Protein AF-A0A2D6NY60-F1 (afdb_monomer_lite)

Secondary structure (DSSP, 8-state):
-----------HHHHHHHHHHHHHHHHHHHHHHHHHT--HHHHHHHHHHHHHHHH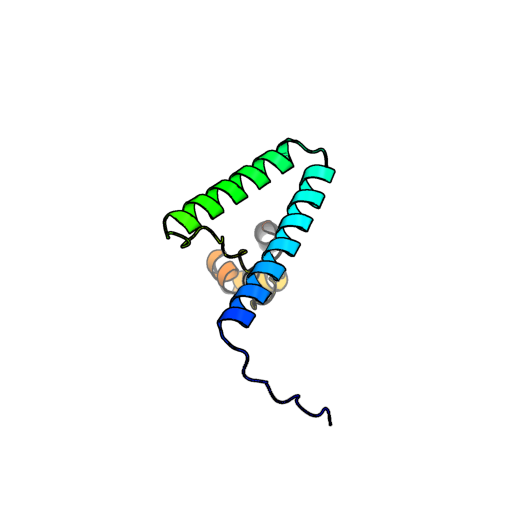HHHTT--TTTS-------S---SPBP-HHHHHHHHHTT--HHHHHHHSB-SSTTHHHHHHHHHHHHHHT-

pLDDT: mean 83.25, std 13.94, range [43.22, 96.19]

Sequence (125 aa):
MAKRKRTEEKPLSEIIEGRRNYYKAQMTKAFEAVYASGDFGHIERFEQVVLRISEGAVSGKLEGLVSQQKRKPKGDRRPRLTAHQYNKSRDEGMSNEEIKAKFRIDPSYQLGGFARQYNRRQAEK

Structure (mmCIF, N/CA/C/O backbone):
data_AF-A0A2D6NY60-F1
#
_entry.id   AF-A0A2D6NY60-F1
#
loop_
_atom_site.group_PDB
_atom_site.id
_atom_site.type_symbol
_atom_site.label_atom_id
_atom_site.label_alt_id
_atom_site.label_comp_id
_atom_site.label_asym_id
_atom_site.label_entity_id
_atom_site.label_seq_id
_atom_site.pdbx_PDB_ins_code
_atom_site.Cartn_x
_atom_site.Cartn_y
_atom_site.Cartn_z
_atom_site.occupancy
_atom_site.B_iso_or_equiv
_atom_site.auth_seq_id
_atom_site.auth_comp_id
_atom_site.auth_asym_id
_atom_site.auth_atom_id
_atom_site.pdbx_PDB_model_num
ATOM 1 N N . MET A 1 1 ? 16.329 -36.617 -7.078 1.00 44.50 1 MET A N 1
ATOM 2 C CA . MET A 1 1 ? 17.227 -35.480 -6.770 1.00 44.50 1 MET A CA 1
ATOM 3 C C . MET A 1 1 ? 17.242 -34.528 -7.960 1.00 44.50 1 MET A C 1
ATOM 5 O O . MET A 1 1 ? 17.677 -34.929 -9.031 1.00 44.50 1 MET A O 1
ATOM 9 N N . ALA A 1 2 ? 16.707 -33.313 -7.820 1.00 46.47 2 ALA A N 1
ATOM 10 C CA . ALA A 1 2 ? 16.707 -32.333 -8.907 1.00 46.47 2 ALA A CA 1
ATOM 11 C C . ALA A 1 2 ? 18.127 -31.775 -9.097 1.00 46.47 2 ALA A C 1
ATOM 13 O O . ALA A 1 2 ? 18.682 -31.167 -8.180 1.00 46.47 2 ALA A O 1
ATOM 14 N N . LYS A 1 3 ? 18.724 -32.013 -10.271 1.00 50.41 3 LYS A N 1
ATOM 15 C CA . LYS A 1 3 ? 20.021 -31.444 -10.660 1.00 50.41 3 LYS A CA 1
ATOM 16 C C . LYS A 1 3 ? 19.900 -29.919 -10.607 1.00 50.41 3 LYS A C 1
ATOM 18 O O . LYS A 1 3 ? 19.157 -29.332 -11.391 1.00 50.41 3 LYS A O 1
ATOM 23 N N . ARG A 1 4 ? 20.595 -29.278 -9.661 1.00 56.50 4 ARG A N 1
ATOM 24 C CA . ARG A 1 4 ? 20.714 -27.816 -9.618 1.00 56.50 4 ARG A CA 1
ATOM 25 C C . ARG A 1 4 ? 21.370 -27.386 -10.930 1.00 56.50 4 ARG A C 1
ATOM 27 O O . ARG A 1 4 ? 22.500 -27.785 -11.204 1.00 56.50 4 ARG A O 1
ATOM 34 N N . LYS A 1 5 ? 20.633 -26.650 -11.767 1.00 59.00 5 LYS A N 1
ATOM 35 C CA . LYS A 1 5 ? 21.177 -26.060 -12.994 1.00 59.00 5 LYS A CA 1
ATOM 36 C C . LYS A 1 5 ? 22.359 -25.174 -12.591 1.00 59.00 5 LYS A C 1
ATOM 38 O O . LYS A 1 5 ? 22.205 -24.339 -11.701 1.00 59.00 5 LYS A O 1
ATOM 43 N N . ARG A 1 6 ? 23.528 -25.401 -13.201 1.00 58.44 6 ARG A N 1
ATOM 44 C CA . ARG A 1 6 ? 24.677 -24.492 -13.098 1.00 58.44 6 ARG A CA 1
ATOM 45 C C . ARG A 1 6 ? 24.186 -23.091 -13.462 1.00 58.44 6 ARG A C 1
ATOM 47 O O . ARG A 1 6 ? 23.547 -22.923 -14.496 1.00 58.44 6 ARG A O 1
ATOM 54 N N . THR A 1 7 ? 24.425 -22.120 -12.592 1.00 63.31 7 THR A N 1
ATOM 55 C CA . THR A 1 7 ? 24.229 -20.707 -12.912 1.00 63.31 7 THR A CA 1
ATOM 56 C C . THR A 1 7 ? 25.268 -20.330 -13.955 1.00 63.31 7 THR A C 1
ATOM 58 O O . THR A 1 7 ? 26.452 -20.263 -13.643 1.00 63.31 7 THR A O 1
ATOM 61 N N . GLU A 1 8 ? 24.831 -20.168 -15.199 1.00 70.44 8 GLU A N 1
ATOM 62 C CA . GLU A 1 8 ? 25.647 -19.573 -16.254 1.00 70.44 8 GLU A CA 1
ATOM 63 C C . GLU A 1 8 ? 25.881 -18.100 -15.906 1.00 70.44 8 GLU A C 1
ATOM 65 O O . GLU A 1 8 ? 24.934 -17.363 -15.610 1.00 70.44 8 GLU A O 1
ATOM 70 N N . GLU A 1 9 ? 27.147 -17.688 -15.885 1.00 74.62 9 GLU A N 1
ATOM 71 C CA . GLU A 1 9 ? 27.528 -16.295 -15.674 1.00 74.62 9 GLU A CA 1
ATOM 72 C C . GLU A 1 9 ? 27.150 -15.495 -16.921 1.00 74.62 9 GLU A C 1
ATOM 74 O O . GLU A 1 9 ? 27.785 -15.594 -17.969 1.00 74.62 9 GLU A O 1
ATOM 79 N N . LYS A 1 10 ? 26.062 -14.732 -16.816 1.00 81.25 10 LYS A N 1
ATOM 80 C CA . LYS A 1 10 ? 25.614 -13.825 -17.872 1.00 81.25 10 LYS A CA 1
ATOM 81 C C . LYS A 1 10 ? 26.301 -12.469 -17.738 1.00 81.25 10 LYS A C 1
ATOM 83 O O . LYS A 1 10 ? 26.487 -12.001 -16.609 1.00 81.25 10 LYS A O 1
ATOM 88 N N . PRO A 1 11 ? 26.613 -11.790 -18.853 1.00 90.19 11 PRO A N 1
ATOM 89 C CA . PRO A 1 11 ? 27.124 -10.432 -18.798 1.00 90.19 11 PRO A CA 1
ATOM 90 C C . PRO A 1 11 ? 26.087 -9.501 -18.155 1.00 90.19 11 PRO A C 1
ATOM 92 O O . PRO A 1 11 ? 24.879 -9.630 -18.371 1.00 90.19 11 PRO A O 1
ATOM 95 N N . LEU A 1 12 ? 26.559 -8.532 -17.367 1.00 84.25 12 LEU A N 1
ATOM 96 C CA . LEU A 1 12 ? 25.697 -7.594 -16.640 1.00 84.25 12 LEU A CA 1
ATOM 97 C C . LEU A 1 12 ? 24.737 -6.836 -17.574 1.00 84.25 12 LEU A C 1
ATOM 99 O O . LEU A 1 12 ? 23.595 -6.582 -17.197 1.00 84.25 12 LEU A O 1
ATOM 103 N N . SER A 1 13 ? 25.174 -6.522 -18.796 1.00 88.50 13 SER A N 1
ATOM 104 C CA . SER A 1 13 ? 24.350 -5.886 -19.830 1.00 88.50 13 SER A CA 1
ATOM 105 C C . SER A 1 13 ? 23.107 -6.709 -20.178 1.00 88.50 13 SER A C 1
ATOM 107 O O . SER A 1 13 ? 22.006 -6.166 -20.168 1.00 88.50 13 SER A O 1
ATOM 109 N N . GLU A 1 14 ? 23.255 -8.019 -20.391 1.00 89.56 14 GLU A N 1
ATOM 110 C CA . GLU A 1 14 ? 22.139 -8.925 -20.698 1.00 89.56 14 GLU A CA 1
ATOM 111 C C . GLU A 1 14 ? 21.179 -9.045 -19.504 1.00 89.56 14 GLU A C 1
ATOM 113 O O . GLU A 1 14 ? 19.958 -9.071 -19.668 1.00 89.56 14 GLU A O 1
ATOM 118 N N . ILE A 1 15 ? 21.708 -9.047 -18.274 1.00 89.12 15 ILE A N 1
ATOM 119 C CA . ILE A 1 15 ? 20.884 -9.054 -17.056 1.00 89.12 15 ILE A CA 1
ATOM 120 C C . ILE A 1 15 ? 20.075 -7.755 -16.937 1.00 89.12 15 ILE A C 1
ATOM 122 O O . ILE A 1 15 ? 18.883 -7.793 -16.612 1.00 89.12 15 ILE A O 1
ATOM 126 N N . ILE A 1 16 ? 20.707 -6.603 -17.178 1.00 91.25 16 ILE A N 1
ATOM 127 C CA . ILE A 1 16 ? 20.052 -5.289 -17.135 1.00 91.25 16 ILE A CA 1
ATOM 128 C C . ILE A 1 16 ? 18.968 -5.205 -18.207 1.00 91.25 16 ILE A C 1
ATOM 130 O O . ILE A 1 16 ? 17.848 -4.788 -17.911 1.00 91.25 16 ILE A O 1
ATOM 134 N N . GLU A 1 17 ? 19.271 -5.634 -19.428 1.00 92.38 17 GLU A N 1
ATOM 135 C CA . GLU A 1 17 ? 18.325 -5.626 -20.537 1.00 92.38 17 GLU A CA 1
ATOM 136 C C . GLU A 1 17 ? 17.135 -6.554 -20.273 1.00 92.38 17 GLU A C 1
ATOM 138 O O . GLU A 1 17 ? 15.981 -6.135 -20.395 1.00 92.38 17 GLU A O 1
ATOM 143 N N . GLY A 1 18 ? 17.390 -7.775 -19.795 1.00 91.50 18 GLY A N 1
ATOM 144 C CA . GLY A 1 18 ? 16.338 -8.709 -19.398 1.00 91.50 18 GLY A CA 1
ATOM 145 C C . GLY A 1 18 ? 15.427 -8.132 -18.311 1.00 91.50 18 GLY A C 1
ATOM 146 O O . GLY A 1 18 ? 14.200 -8.211 -18.415 1.00 91.50 18 GLY A O 1
ATOM 147 N N . ARG A 1 19 ? 16.003 -7.475 -17.296 1.00 92.19 19 ARG A N 1
ATOM 148 C CA . ARG A 1 19 ? 15.233 -6.777 -16.253 1.00 92.19 19 ARG A CA 1
ATOM 149 C C . ARG A 1 19 ? 14.417 -5.620 -16.821 1.00 92.19 19 ARG A C 1
ATOM 151 O O . ARG A 1 19 ? 13.239 -5.500 -16.493 1.00 92.19 19 ARG A O 1
ATOM 158 N N . ARG A 1 20 ? 15.013 -4.790 -17.679 1.00 92.62 20 ARG A N 1
ATOM 159 C CA . ARG A 1 20 ? 14.329 -3.662 -18.324 1.00 92.62 20 ARG A CA 1
ATOM 160 C C . ARG A 1 20 ? 13.118 -4.142 -19.119 1.00 92.62 20 ARG A C 1
ATOM 162 O O . ARG A 1 20 ? 12.032 -3.591 -18.956 1.00 92.62 20 ARG A O 1
ATOM 169 N N . ASN A 1 21 ? 13.286 -5.190 -19.920 1.00 93.56 21 ASN A N 1
ATOM 170 C CA . ASN A 1 21 ? 12.214 -5.761 -20.732 1.00 93.56 21 ASN A CA 1
ATOM 171 C C . ASN A 1 21 ? 11.104 -6.367 -19.869 1.00 93.56 21 ASN A C 1
ATOM 173 O O . ASN A 1 21 ? 9.925 -6.122 -20.127 1.00 93.56 21 ASN A O 1
ATOM 177 N N . TYR A 1 22 ? 11.468 -7.085 -18.803 1.00 94.12 22 TYR A N 1
ATOM 178 C CA . TYR A 1 22 ? 10.503 -7.629 -17.849 1.00 94.12 22 TYR A CA 1
ATOM 179 C C . TYR A 1 22 ? 9.637 -6.530 -17.217 1.00 94.12 22 TYR A C 1
ATOM 181 O O . TYR A 1 22 ? 8.409 -6.609 -17.261 1.00 94.12 22 TYR A O 1
ATOM 189 N N . TYR A 1 23 ? 10.255 -5.480 -16.666 1.00 92.44 23 TYR A N 1
ATOM 190 C CA . TYR A 1 23 ? 9.507 -4.396 -16.028 1.00 92.44 23 TYR A CA 1
ATOM 191 C C . TYR A 1 23 ? 8.712 -3.559 -17.031 1.00 92.44 23 TYR A C 1
ATOM 193 O O . TYR A 1 23 ? 7.594 -3.160 -16.716 1.00 92.44 23 TYR A O 1
ATOM 201 N N . LYS A 1 24 ? 9.221 -3.362 -18.254 1.00 94.44 24 LYS A N 1
ATOM 202 C CA . LYS A 1 24 ? 8.465 -2.722 -19.338 1.00 94.44 24 LYS A CA 1
ATOM 203 C C . LYS A 1 24 ? 7.169 -3.484 -19.626 1.00 94.44 24 LYS A C 1
ATOM 205 O O . LYS A 1 24 ? 6.107 -2.875 -19.637 1.00 94.44 24 LYS A O 1
ATOM 210 N N . ALA A 1 25 ? 7.241 -4.808 -19.778 1.00 94.69 25 ALA A N 1
ATOM 211 C CA . ALA A 1 25 ? 6.065 -5.636 -20.036 1.00 94.69 25 ALA A CA 1
ATOM 212 C C . ALA A 1 25 ? 5.053 -5.611 -18.876 1.00 94.69 25 ALA A C 1
ATOM 214 O O . ALA A 1 25 ? 3.848 -5.559 -19.111 1.00 94.69 25 ALA A O 1
ATOM 215 N N . GLN A 1 26 ? 5.525 -5.630 -17.624 1.00 93.50 26 GLN A N 1
ATOM 216 C CA . GLN A 1 26 ? 4.644 -5.520 -16.454 1.00 93.50 26 GLN A CA 1
ATOM 217 C C . GLN A 1 26 ? 3.955 -4.155 -16.381 1.00 93.50 26 GLN A C 1
ATOM 219 O O . GLN A 1 26 ? 2.757 -4.094 -16.117 1.00 93.50 26 GLN A O 1
ATOM 224 N N . MET A 1 27 ? 4.686 -3.072 -16.662 1.00 93.62 27 MET A N 1
ATOM 225 C CA . MET A 1 27 ? 4.101 -1.734 -16.704 1.00 93.62 27 MET A CA 1
ATOM 226 C C . MET A 1 27 ? 3.028 -1.629 -17.783 1.00 93.62 27 MET A C 1
ATOM 228 O O . MET A 1 27 ? 1.934 -1.170 -17.479 1.00 93.62 27 MET A O 1
ATOM 232 N N . THR A 1 28 ? 3.289 -2.114 -19.002 1.00 95.44 28 THR A N 1
ATOM 233 C CA . THR A 1 28 ? 2.293 -2.116 -20.086 1.00 95.44 28 THR A CA 1
ATOM 234 C C . THR A 1 28 ? 0.994 -2.801 -19.663 1.00 95.44 28 THR A C 1
ATOM 236 O O . THR A 1 28 ? -0.071 -2.211 -19.804 1.00 95.44 28 THR A O 1
ATOM 239 N N . LYS A 1 29 ? 1.075 -3.984 -19.041 1.00 95.81 29 LYS A N 1
ATOM 240 C CA . LYS A 1 29 ? -0.113 -4.690 -18.531 1.00 95.81 29 LYS A CA 1
ATOM 241 C C . LYS A 1 29 ? -0.874 -3.897 -17.468 1.00 95.81 29 LYS A C 1
ATOM 243 O O . LYS A 1 29 ? -2.099 -3.940 -17.436 1.00 95.81 29 LYS A O 1
ATOM 248 N N . ALA A 1 30 ? -0.162 -3.197 -16.583 1.00 94.06 30 ALA A N 1
ATOM 249 C CA . ALA A 1 30 ? -0.790 -2.369 -15.558 1.00 94.06 30 ALA A CA 1
ATOM 250 C C . ALA A 1 30 ? -1.547 -1.183 -16.176 1.00 94.06 30 ALA A C 1
ATOM 252 O O . ALA A 1 30 ? -2.691 -0.943 -15.803 1.00 94.06 30 ALA A O 1
ATOM 253 N N . PHE A 1 31 ? -0.943 -0.497 -17.153 1.00 95.19 31 PHE A N 1
ATOM 254 C CA . PHE A 1 31 ? -1.610 0.560 -17.916 1.00 95.19 31 PHE A CA 1
ATOM 255 C C . PHE A 1 31 ? -2.858 0.027 -18.626 1.00 95.19 31 PHE A C 1
ATOM 257 O O . PHE A 1 31 ? -3.940 0.572 -18.445 1.00 95.19 31 PHE A O 1
ATOM 264 N N . GLU A 1 32 ? -2.751 -1.077 -19.365 1.00 96.19 32 GLU A N 1
ATOM 265 C CA . GLU A 1 32 ? -3.905 -1.671 -20.052 1.00 96.19 32 GLU A CA 1
ATOM 266 C C . GLU A 1 32 ? -5.050 -1.990 -19.081 1.00 96.19 32 GLU A C 1
ATOM 268 O O . GLU A 1 32 ? -6.192 -1.616 -19.336 1.00 96.19 32 GLU A O 1
ATOM 273 N N . ALA A 1 33 ? -4.751 -2.613 -17.937 1.00 95.56 33 ALA A N 1
ATOM 274 C CA . ALA A 1 33 ? -5.761 -2.957 -16.939 1.00 95.56 33 ALA A CA 1
ATOM 275 C C . ALA A 1 33 ? -6.439 -1.723 -16.318 1.00 95.56 33 ALA A C 1
ATOM 277 O O . ALA A 1 33 ? -7.656 -1.719 -16.129 1.00 95.56 33 ALA A O 1
ATOM 278 N N . VAL A 1 34 ? -5.671 -0.676 -16.003 1.00 95.06 34 VAL A N 1
ATOM 279 C CA . VAL A 1 34 ? -6.205 0.548 -15.386 1.00 95.06 34 VAL A CA 1
ATOM 280 C C . VAL A 1 34 ? -7.076 1.322 -16.371 1.00 95.06 34 VAL A C 1
ATOM 282 O O . VAL A 1 34 ? -8.183 1.721 -16.018 1.00 95.06 34 VAL A O 1
ATOM 285 N N . TYR A 1 35 ? -6.633 1.492 -17.616 1.00 94.56 35 TYR A N 1
ATOM 286 C CA . TYR A 1 35 ? -7.384 2.264 -18.611 1.00 94.56 35 TYR A CA 1
ATOM 287 C C . TYR A 1 35 ? -8.602 1.494 -19.129 1.00 94.56 35 TYR A C 1
ATOM 289 O O . TYR A 1 35 ? -9.629 2.102 -19.419 1.00 94.56 35 TYR A O 1
ATOM 297 N N . ALA A 1 36 ? -8.543 0.159 -19.155 1.00 95.69 36 ALA A N 1
ATOM 298 C CA . ALA A 1 36 ? -9.710 -0.672 -19.440 1.00 95.69 36 ALA A CA 1
ATOM 299 C C . ALA A 1 36 ? -10.797 -0.596 -18.350 1.00 95.69 36 ALA A C 1
ATOM 301 O O . ALA A 1 36 ? -11.934 -0.976 -18.617 1.00 95.69 36 ALA A O 1
ATOM 302 N N . SER A 1 37 ? -10.486 -0.113 -17.137 1.00 92.94 37 SER A N 1
ATOM 303 C CA . SER A 1 37 ? -11.483 0.004 -16.062 1.00 92.94 37 SER A CA 1
ATOM 304 C C . SER A 1 37 ? -12.574 1.043 -16.348 1.00 92.94 37 SER A C 1
ATOM 306 O O . SER A 1 37 ? -13.665 0.936 -15.793 1.00 92.94 37 SER A O 1
ATOM 308 N N . GLY A 1 38 ? -12.287 2.051 -17.185 1.00 90.88 38 GLY A N 1
ATOM 309 C CA . GLY A 1 38 ? -13.198 3.166 -17.469 1.00 90.88 38 GLY A CA 1
ATOM 310 C C . GLY A 1 38 ? -13.488 4.088 -16.273 1.00 90.88 38 GLY A C 1
ATOM 311 O O . GLY A 1 38 ? -14.268 5.028 -16.411 1.00 90.88 38 GLY A O 1
ATOM 312 N N . ASP A 1 39 ? -12.876 3.850 -15.108 1.00 94.56 39 ASP A N 1
ATOM 313 C CA . ASP A 1 39 ? -13.013 4.689 -13.917 1.00 94.56 39 ASP A CA 1
ATOM 314 C C . ASP A 1 39 ? -11.957 5.800 -13.941 1.00 94.56 39 ASP A C 1
ATOM 316 O O . ASP A 1 39 ? -10.798 5.594 -13.571 1.00 94.56 39 ASP A O 1
ATOM 320 N N . PHE A 1 40 ? -12.371 7.000 -14.353 1.00 92.69 40 PHE A N 1
ATOM 321 C CA . PHE A 1 40 ? -11.506 8.181 -14.401 1.00 92.69 40 PHE A CA 1
ATOM 322 C C . PHE A 1 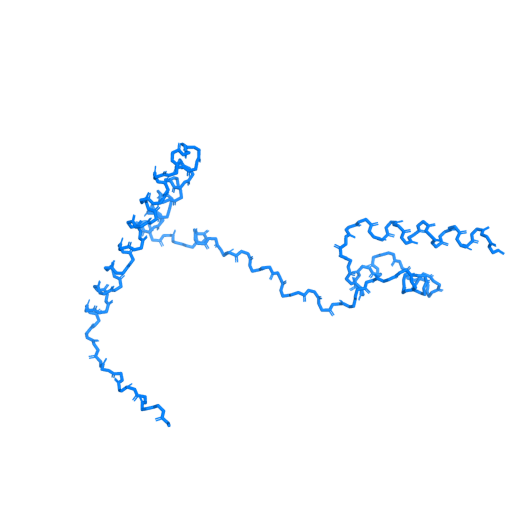40 ? -10.834 8.488 -13.057 1.00 92.69 40 PHE A C 1
ATOM 324 O O . PHE A 1 40 ? -9.655 8.827 -13.029 1.00 92.69 40 PHE A O 1
ATOM 331 N N . GLY A 1 41 ? -11.530 8.294 -11.932 1.00 90.44 41 GLY A N 1
ATOM 332 C CA . GLY A 1 41 ? -10.955 8.542 -10.610 1.00 90.44 41 GLY A CA 1
ATOM 333 C C . GLY A 1 41 ? -9.880 7.521 -10.231 1.00 90.44 41 GLY A C 1
ATOM 334 O O . GLY A 1 41 ? -8.955 7.839 -9.478 1.00 90.44 41 GLY A O 1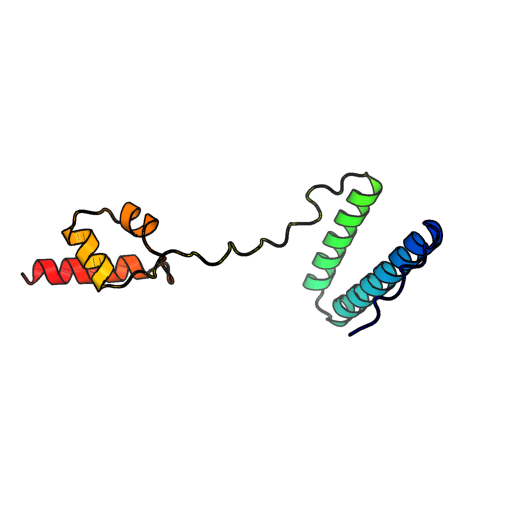
ATOM 335 N N . HIS A 1 42 ? -9.977 6.290 -10.735 1.00 87.88 42 HIS A N 1
ATOM 336 C CA . HIS A 1 42 ? -8.929 5.282 -10.588 1.00 87.88 42 HIS A CA 1
ATOM 337 C C . HIS A 1 42 ? -7.733 5.562 -11.509 1.00 87.88 42 HIS A C 1
ATOM 339 O O . HIS A 1 42 ? -6.588 5.470 -11.054 1.00 87.88 42 HIS A O 1
ATOM 345 N N . ILE A 1 43 ? -8.001 5.955 -12.758 1.00 93.19 43 ILE A N 1
ATOM 346 C CA . ILE A 1 43 ? -6.990 6.316 -13.760 1.00 93.19 43 ILE A CA 1
ATOM 347 C C . ILE A 1 43 ? -6.138 7.490 -13.265 1.00 93.19 43 ILE A C 1
ATOM 349 O O . ILE A 1 43 ? -4.918 7.359 -13.189 1.00 93.19 43 ILE A O 1
ATOM 353 N N . GLU A 1 44 ? -6.756 8.584 -12.815 1.00 92.19 44 GLU A N 1
ATOM 354 C CA . GLU A 1 44 ? -6.033 9.770 -12.333 1.00 92.19 44 GLU A CA 1
ATOM 355 C C . GLU A 1 44 ? -5.106 9.450 -11.152 1.00 92.19 44 GLU A C 1
ATOM 357 O O . GLU A 1 44 ? -3.950 9.877 -11.110 1.00 92.19 44 GLU A O 1
ATOM 362 N N . ARG A 1 45 ? -5.578 8.653 -10.182 1.00 91.06 45 ARG A N 1
ATOM 363 C CA . ARG A 1 45 ? -4.744 8.242 -9.039 1.00 91.06 45 ARG A CA 1
ATOM 364 C C . ARG A 1 45 ? -3.551 7.410 -9.488 1.00 91.06 45 ARG A C 1
ATOM 366 O O . ARG A 1 45 ? -2.463 7.558 -8.934 1.00 91.06 45 ARG A O 1
ATOM 373 N N . PHE A 1 46 ? -3.754 6.516 -10.451 1.00 93.00 46 PHE A N 1
ATOM 374 C CA . PHE A 1 46 ? -2.676 5.706 -11.002 1.00 93.00 46 PHE A CA 1
ATOM 375 C C . PHE A 1 46 ? -1.643 6.576 -11.730 1.00 93.00 46 PHE A C 1
ATOM 377 O O . PHE A 1 46 ? -0.450 6.458 -11.448 1.00 93.00 46 PHE A O 1
ATOM 384 N N . GLU A 1 47 ? -2.085 7.498 -12.585 1.00 92.88 47 GLU A N 1
ATOM 385 C CA . GLU A 1 47 ? -1.210 8.427 -13.308 1.00 92.88 47 GLU A CA 1
ATOM 386 C C . GLU A 1 47 ? -0.383 9.301 -12.356 1.00 92.88 47 GLU A C 1
ATOM 388 O O . GLU A 1 47 ? 0.834 9.406 -12.519 1.00 92.88 47 GLU A O 1
ATOM 393 N N . GLN A 1 48 ? -0.999 9.856 -11.307 1.00 91.62 48 GLN A N 1
ATOM 394 C CA . GLN A 1 48 ? -0.292 10.640 -10.286 1.00 91.62 48 GLN A CA 1
ATOM 395 C C . GLN A 1 48 ? 0.802 9.831 -9.579 1.00 91.62 48 GLN A C 1
ATOM 397 O O . GLN A 1 48 ? 1.890 10.345 -9.304 1.00 91.62 48 GLN A O 1
ATOM 402 N N . VAL A 1 49 ? 0.537 8.556 -9.281 1.00 90.19 49 VAL A N 1
ATOM 403 C CA . VAL A 1 49 ? 1.530 7.664 -8.667 1.00 90.19 49 VAL A CA 1
ATOM 404 C C . VAL A 1 49 ? 2.685 7.398 -9.630 1.00 90.19 49 VAL A C 1
ATOM 406 O O . VAL A 1 49 ? 3.844 7.492 -9.217 1.00 90.19 49 VAL A O 1
ATOM 409 N N . VAL A 1 50 ? 2.396 7.097 -10.899 1.00 92.00 50 VAL A N 1
ATOM 410 C CA . VAL A 1 50 ? 3.431 6.880 -11.921 1.00 92.00 50 VAL A CA 1
ATOM 411 C C . VAL A 1 50 ? 4.292 8.128 -12.091 1.00 92.00 50 VAL A C 1
ATOM 413 O O . VAL A 1 50 ? 5.520 8.016 -12.063 1.00 92.00 50 VAL A O 1
ATOM 416 N N . LEU A 1 51 ? 3.670 9.305 -12.196 1.00 90.81 51 LEU A N 1
ATOM 417 C CA . LEU A 1 51 ? 4.369 10.580 -12.328 1.00 90.81 51 LEU A CA 1
ATOM 418 C C . LEU A 1 51 ? 5.331 10.790 -11.156 1.00 90.81 51 LEU A C 1
ATOM 420 O O . LEU A 1 51 ? 6.536 10.929 -11.364 1.00 90.81 51 LEU A O 1
ATOM 424 N N . ARG A 1 52 ? 4.839 10.671 -9.920 1.00 87.38 52 ARG A N 1
ATOM 425 C CA . ARG A 1 52 ? 5.653 10.863 -8.714 1.00 87.38 52 ARG A CA 1
ATOM 426 C C . ARG A 1 52 ? 6.838 9.893 -8.631 1.00 87.38 52 ARG A C 1
ATOM 428 O O . ARG A 1 52 ? 7.935 10.285 -8.232 1.00 87.38 52 ARG A O 1
ATOM 435 N N . ILE A 1 53 ? 6.635 8.621 -8.987 1.00 89.19 53 ILE A N 1
ATOM 436 C CA . ILE A 1 53 ? 7.718 7.624 -9.012 1.00 89.19 53 ILE A CA 1
ATOM 437 C C . ILE A 1 53 ? 8.747 7.984 -10.087 1.00 89.19 53 ILE A C 1
ATOM 439 O O . ILE A 1 53 ? 9.948 7.898 -9.833 1.00 89.19 53 ILE A O 1
ATOM 443 N N . SER A 1 54 ? 8.289 8.397 -11.271 1.00 88.88 54 SER A N 1
ATOM 444 C CA . SER A 1 54 ? 9.167 8.751 -12.388 1.00 88.88 54 SER A CA 1
ATOM 445 C C . SER A 1 54 ? 10.029 9.981 -12.082 1.00 88.88 54 SER A C 1
ATOM 447 O O . SER A 1 54 ? 11.242 9.939 -12.279 1.00 88.88 54 SER A O 1
ATOM 449 N N . GLU A 1 55 ? 9.451 11.024 -11.485 1.00 89.19 55 GLU A N 1
ATOM 450 C CA . GLU A 1 55 ? 10.170 12.221 -11.034 1.00 89.19 55 GLU A CA 1
ATOM 451 C C . GLU A 1 55 ? 11.196 11.891 -9.941 1.00 89.19 55 GLU A C 1
ATOM 453 O O . GLU A 1 55 ? 12.334 12.369 -9.964 1.00 89.19 55 GLU A O 1
ATOM 458 N N . GLY A 1 56 ? 10.828 11.017 -9.000 1.00 87.12 56 GLY A N 1
ATOM 459 C CA . GLY A 1 56 ? 11.743 10.497 -7.985 1.00 87.12 56 GLY A CA 1
ATOM 460 C C . GLY A 1 56 ? 12.920 9.720 -8.570 1.00 87.12 56 GLY A C 1
ATOM 461 O O . GLY A 1 56 ? 14.056 9.888 -8.130 1.00 87.12 56 GLY A O 1
ATOM 462 N N . ALA A 1 57 ? 12.668 8.896 -9.590 1.00 87.19 57 ALA A N 1
ATOM 463 C CA . ALA A 1 57 ? 13.710 8.146 -10.284 1.00 87.19 57 ALA A CA 1
ATOM 464 C C . ALA A 1 57 ? 14.686 9.076 -11.021 1.00 87.19 57 ALA A C 1
ATOM 466 O O . ALA A 1 57 ? 15.896 8.891 -10.912 1.00 87.19 57 ALA A O 1
ATOM 467 N N . VAL A 1 58 ? 14.169 10.091 -11.724 1.00 88.19 58 VAL A N 1
ATOM 4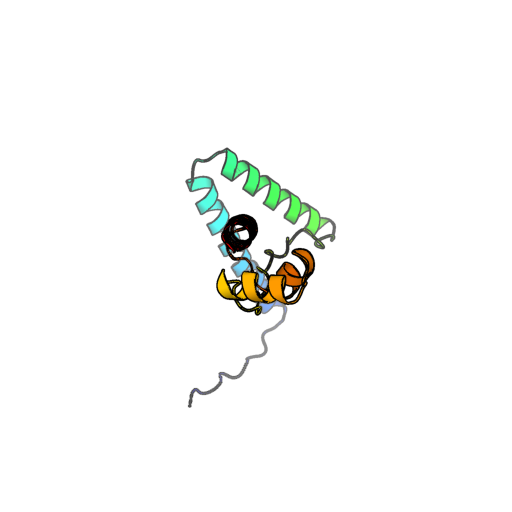68 C CA . VAL A 1 58 ? 14.982 11.077 -12.459 1.00 88.19 58 VAL A CA 1
ATOM 469 C C . VAL A 1 58 ? 15.815 11.934 -11.505 1.00 88.19 58 VAL A C 1
ATOM 471 O O . VAL A 1 58 ? 16.987 12.188 -11.765 1.00 88.19 58 VAL A O 1
ATOM 474 N N . SER A 1 59 ? 15.237 12.344 -10.376 1.00 86.50 59 SER A N 1
ATOM 475 C CA . SER A 1 59 ? 15.927 13.150 -9.359 1.00 86.50 59 SER A CA 1
ATOM 476 C C . SER A 1 59 ? 16.869 12.348 -8.450 1.00 86.50 59 SER A C 1
ATOM 478 O O . SER A 1 59 ? 17.539 12.934 -7.599 1.00 86.50 59 SER A O 1
ATOM 480 N N . GLY A 1 60 ? 16.917 11.017 -8.588 1.00 82.38 60 GLY A N 1
ATOM 481 C CA . GLY A 1 60 ? 17.709 10.129 -7.733 1.00 82.38 60 GLY A CA 1
ATOM 482 C C . GLY A 1 60 ? 17.164 9.962 -6.306 1.00 82.38 60 GLY A C 1
ATOM 483 O O . GLY A 1 60 ? 17.821 9.342 -5.472 1.00 82.38 60 GLY A O 1
ATOM 484 N N . LYS A 1 61 ? 15.966 10.482 -6.005 1.00 80.75 61 LYS A N 1
ATOM 485 C CA . LYS A 1 61 ? 15.312 10.406 -4.689 1.00 80.75 61 LYS A CA 1
ATOM 486 C C . LYS A 1 61 ? 14.165 9.399 -4.720 1.00 80.75 61 LYS A C 1
ATOM 488 O O . LYS A 1 61 ? 12.993 9.763 -4.770 1.00 80.75 61 LYS A O 1
ATOM 493 N N . LEU A 1 62 ? 14.514 8.113 -4.678 1.00 73.56 62 LEU A N 1
ATOM 494 C CA . LEU A 1 62 ? 13.545 7.008 -4.617 1.00 73.56 62 LEU A CA 1
ATOM 495 C C . LEU A 1 62 ? 13.118 6.628 -3.188 1.00 73.56 62 LEU A C 1
ATOM 497 O O . LEU A 1 62 ? 12.175 5.852 -3.005 1.00 73.56 62 LEU A O 1
ATOM 501 N N . GLU A 1 63 ? 13.794 7.164 -2.171 1.00 66.06 63 GLU A N 1
ATOM 502 C CA . GLU A 1 63 ? 13.492 6.883 -0.768 1.00 66.06 63 GLU A CA 1
ATOM 503 C C . GLU A 1 63 ? 12.080 7.365 -0.391 1.00 66.06 63 GLU A C 1
ATOM 505 O O . GLU A 1 63 ? 11.683 8.494 -0.670 1.00 66.06 63 GLU A O 1
ATOM 510 N N . GLY A 1 64 ? 11.285 6.482 0.222 1.00 63.16 64 GLY A N 1
ATOM 511 C CA . GLY A 1 64 ? 9.918 6.784 0.665 1.00 63.16 64 GLY A CA 1
ATOM 512 C C . GLY A 1 64 ? 8.832 6.774 -0.424 1.00 63.16 64 GLY A C 1
ATOM 513 O O . GLY A 1 64 ? 7.652 6.817 -0.075 1.00 63.16 64 GLY A O 1
ATOM 514 N N . LEU A 1 65 ? 9.183 6.666 -1.714 1.00 62.41 65 LEU A N 1
ATOM 515 C CA . LEU A 1 65 ? 8.213 6.574 -2.824 1.00 62.41 65 LEU A CA 1
ATOM 516 C C . LEU A 1 65 ? 7.623 5.174 -2.986 1.00 62.41 65 LEU A C 1
ATOM 518 O O . LEU A 1 65 ? 6.433 5.018 -3.258 1.00 62.41 65 LEU A O 1
ATOM 522 N N . VAL A 1 66 ? 8.434 4.147 -2.737 1.00 57.19 66 VAL A N 1
ATOM 523 C CA . VAL A 1 66 ? 7.932 2.790 -2.530 1.00 57.19 66 VAL A CA 1
ATOM 524 C C . VAL A 1 66 ? 7.420 2.737 -1.098 1.00 57.19 66 VAL A C 1
ATOM 526 O O . VAL A 1 66 ? 8.147 2.383 -0.170 1.00 57.19 66 VAL A O 1
ATOM 529 N N . SER A 1 67 ? 6.167 3.157 -0.906 1.00 52.88 67 SER A N 1
ATOM 530 C CA . SER A 1 67 ? 5.445 2.906 0.337 1.00 52.88 67 SER A CA 1
ATOM 531 C C . SER A 1 67 ? 5.627 1.430 0.667 1.00 52.88 67 SER A C 1
ATOM 533 O O . SER A 1 67 ? 5.198 0.562 -0.098 1.00 52.88 67 SER A O 1
ATOM 535 N N . GLN A 1 68 ? 6.322 1.132 1.770 1.00 46.59 68 GLN A N 1
ATOM 536 C CA . GLN A 1 68 ? 6.332 -0.216 2.310 1.00 46.59 68 GLN A CA 1
ATOM 537 C C . GLN A 1 68 ? 4.868 -0.593 2.476 1.00 46.59 68 GLN A C 1
ATOM 539 O O . GLN A 1 68 ? 4.180 -0.022 3.323 1.00 46.59 68 GLN A O 1
ATOM 544 N N . GLN A 1 69 ? 4.391 -1.514 1.636 1.00 43.22 69 GLN A N 1
ATOM 545 C CA . GLN A 1 69 ? 3.122 -2.197 1.807 1.00 43.22 69 GLN A CA 1
ATOM 546 C C . GLN A 1 69 ? 3.083 -2.575 3.284 1.00 43.22 69 GLN A C 1
ATOM 548 O O . GLN A 1 69 ? 3.889 -3.412 3.696 1.00 43.22 69 GLN A O 1
ATOM 553 N N . LYS A 1 70 ? 2.297 -1.847 4.099 1.00 43.31 70 LYS A N 1
ATOM 554 C CA . LYS A 1 70 ? 2.340 -1.962 5.561 1.00 43.31 70 LYS A CA 1
ATOM 555 C C . LYS A 1 70 ? 2.150 -3.437 5.858 1.00 43.31 70 LYS A C 1
ATOM 557 O O . LYS A 1 70 ? 1.041 -3.953 5.715 1.00 43.31 70 LYS A O 1
ATOM 562 N N . ARG A 1 71 ? 3.236 -4.140 6.191 1.00 45.53 71 ARG A N 1
ATOM 563 C CA . ARG A 1 71 ? 3.158 -5.538 6.587 1.00 45.53 71 ARG A CA 1
ATOM 564 C C . ARG A 1 71 ? 2.239 -5.503 7.792 1.00 45.53 71 ARG A C 1
ATOM 566 O O . ARG A 1 71 ? 2.609 -4.900 8.799 1.00 45.53 71 ARG A O 1
ATOM 573 N N . LYS A 1 72 ? 1.021 -6.050 7.665 1.00 51.44 72 LYS A N 1
ATOM 574 C CA . LYS A 1 72 ? 0.136 -6.233 8.819 1.00 51.44 72 LYS A CA 1
ATOM 575 C C . LYS A 1 72 ? 1.022 -6.840 9.909 1.00 51.44 72 LYS A C 1
ATOM 577 O O . LYS A 1 72 ? 1.699 -7.830 9.604 1.00 51.44 72 LYS A O 1
ATOM 582 N N . PRO A 1 73 ? 1.131 -6.219 11.097 1.00 55.47 73 PRO A N 1
ATOM 583 C CA . PRO A 1 73 ? 2.021 -6.723 12.128 1.00 55.47 73 PRO A CA 1
ATOM 584 C C . PRO A 1 73 ? 1.713 -8.206 12.323 1.00 55.47 73 PRO A C 1
ATOM 586 O O . PRO A 1 73 ? 0.543 -8.598 12.344 1.00 55.47 73 PRO A O 1
ATOM 589 N N . LYS A 1 74 ? 2.775 -9.025 12.343 1.00 58.53 74 LYS A N 1
ATOM 590 C CA . LYS A 1 74 ? 2.719 -10.475 12.584 1.00 58.53 74 LYS A CA 1
ATOM 591 C C . LYS A 1 74 ? 1.670 -10.712 13.668 1.00 58.53 74 LYS A C 1
ATOM 593 O O . LYS A 1 74 ? 1.797 -10.103 14.727 1.00 58.53 74 LYS A O 1
ATOM 598 N N . GLY A 1 75 ? 0.638 -11.502 13.351 1.00 64.12 75 GLY A N 1
ATOM 599 C CA . GLY A 1 75 ? -0.574 -11.636 14.162 1.00 64.12 75 GLY A CA 1
ATOM 600 C C . GLY A 1 75 ? -0.258 -11.630 15.652 1.00 64.12 75 GLY A C 1
ATOM 601 O O . GLY A 1 75 ? 0.610 -12.380 16.100 1.00 64.12 75 GLY A O 1
ATOM 602 N N . ASP A 1 76 ? -0.910 -10.723 16.375 1.00 71.56 76 ASP A N 1
ATOM 603 C CA . ASP A 1 76 ? -0.717 -10.538 17.805 1.00 71.56 76 ASP A CA 1
ATOM 604 C C . ASP A 1 76 ? -0.768 -11.900 18.518 1.00 71.56 76 ASP A C 1
ATOM 606 O O . ASP A 1 76 ? -1.774 -12.616 18.445 1.00 71.56 76 ASP A O 1
ATOM 610 N N . ARG A 1 77 ? 0.370 -12.266 19.128 1.00 80.88 77 ARG A N 1
ATOM 611 C CA . ARG A 1 77 ? 0.609 -13.556 19.794 1.00 80.88 77 ARG A CA 1
ATOM 612 C C . ARG A 1 77 ? -0.042 -13.631 21.170 1.00 80.88 77 ARG A C 1
ATOM 614 O O . ARG A 1 77 ? 0.014 -14.684 21.802 1.00 80.88 77 ARG A O 1
ATOM 621 N N . ARG A 1 78 ? -0.612 -12.528 21.661 1.00 84.56 78 ARG A N 1
ATOM 622 C CA . ARG A 1 78 ? -1.290 -12.512 22.953 1.00 84.56 78 ARG A CA 1
ATOM 623 C C . ARG A 1 78 ? -2.525 -13.414 22.906 1.00 84.56 78 ARG A C 1
ATOM 625 O O . ARG A 1 78 ? -3.216 -13.463 21.883 1.00 84.56 78 ARG A O 1
ATOM 632 N N . PRO A 1 79 ? -2.829 -14.120 24.005 1.00 87.25 79 PRO A N 1
ATOM 633 C CA . PRO A 1 79 ? -4.054 -14.897 24.096 1.00 87.25 79 PRO A CA 1
ATOM 634 C C . PRO A 1 79 ? -5.267 -13.974 23.942 1.00 87.25 79 PRO A C 1
ATOM 636 O O . PRO A 1 79 ? -5.266 -12.840 24.428 1.00 87.25 79 PRO A O 1
ATOM 639 N N . ARG A 1 80 ? -6.311 -14.456 23.262 1.00 89.38 80 ARG A N 1
ATOM 640 C CA . ARG A 1 80 ? -7.569 -13.716 23.105 1.00 89.38 80 ARG A CA 1
ATOM 641 C C . ARG A 1 80 ? -8.213 -13.501 24.469 1.00 89.38 80 ARG A C 1
ATOM 643 O O . ARG A 1 80 ? -8.336 -14.458 25.226 1.00 89.38 80 ARG A O 1
ATOM 650 N N . LEU A 1 81 ? -8.672 -12.279 24.736 1.00 91.69 81 LEU A N 1
ATOM 651 C CA . LEU A 1 81 ? -9.422 -11.958 25.945 1.00 91.69 81 LEU A CA 1
ATOM 652 C C . LEU A 1 81 ? -10.803 -12.630 25.918 1.00 91.69 81 LEU A C 1
ATOM 654 O O . LEU A 1 81 ? -11.555 -12.496 24.953 1.00 91.69 81 LEU A O 1
ATOM 658 N N . THR A 1 82 ? -11.167 -13.302 27.002 1.00 90.94 82 THR A N 1
ATOM 659 C CA . THR A 1 82 ? -12.505 -13.860 27.253 1.00 90.94 82 THR A CA 1
ATOM 660 C C . THR A 1 82 ? -13.137 -13.192 28.475 1.00 90.94 82 THR A C 1
ATOM 662 O O . THR A 1 82 ? -12.424 -12.628 29.306 1.00 90.94 82 THR A O 1
ATOM 665 N N . ALA A 1 83 ? -14.464 -13.281 28.629 1.00 89.44 83 ALA A N 1
ATOM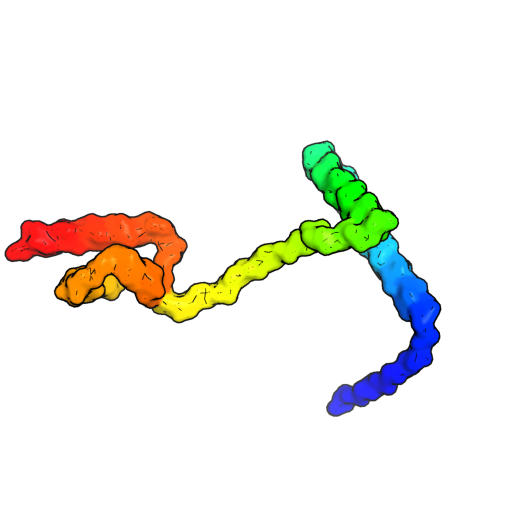 666 C CA . ALA A 1 83 ? -15.160 -12.724 29.797 1.00 89.44 83 ALA A CA 1
ATOM 667 C C . ALA A 1 83 ? -14.620 -13.301 31.118 1.00 89.44 83 ALA A C 1
ATOM 669 O O . ALA A 1 83 ? -14.434 -12.579 32.093 1.00 89.44 83 ALA A O 1
ATOM 670 N N . HIS A 1 84 ? -14.295 -14.598 31.130 1.00 90.31 84 HIS A N 1
ATOM 671 C CA . HIS A 1 84 ? -13.693 -15.263 32.283 1.00 90.31 84 HIS A CA 1
ATOM 672 C C . HIS A 1 84 ? -12.319 -14.676 32.639 1.00 90.31 84 HIS A C 1
ATOM 674 O O . HIS A 1 84 ? -12.071 -14.352 33.797 1.00 90.31 84 HIS A O 1
ATOM 680 N N . GLN A 1 85 ? -11.437 -14.501 31.648 1.00 92.00 85 GLN A N 1
ATOM 681 C CA . GLN A 1 85 ? -10.119 -13.893 31.868 1.00 92.00 85 GLN A CA 1
ATOM 682 C C . GLN A 1 85 ? -10.231 -12.437 32.325 1.00 92.00 85 GLN A C 1
ATOM 684 O O . GLN A 1 85 ? -9.485 -12.038 33.210 1.00 92.00 85 GLN A O 1
ATOM 689 N N . TYR A 1 86 ? -11.176 -11.670 31.770 1.00 92.75 86 TYR A N 1
ATOM 690 C CA . TYR A 1 86 ? -11.434 -10.298 32.204 1.00 92.75 86 TYR A CA 1
ATOM 691 C C . TYR A 1 86 ? -11.846 -10.245 33.678 1.00 92.75 86 TYR A C 1
ATOM 693 O O . TYR A 1 86 ? -11.235 -9.515 34.452 1.00 92.75 86 TYR A O 1
ATOM 701 N N . ASN A 1 87 ? -12.832 -11.056 34.074 1.00 91.44 87 ASN A N 1
ATOM 702 C CA . ASN A 1 87 ? -13.309 -11.109 35.456 1.00 91.44 87 ASN A CA 1
ATOM 703 C C . ASN A 1 87 ? -12.182 -11.504 36.413 1.00 91.44 87 ASN A C 1
ATOM 705 O O . ASN A 1 87 ? -11.94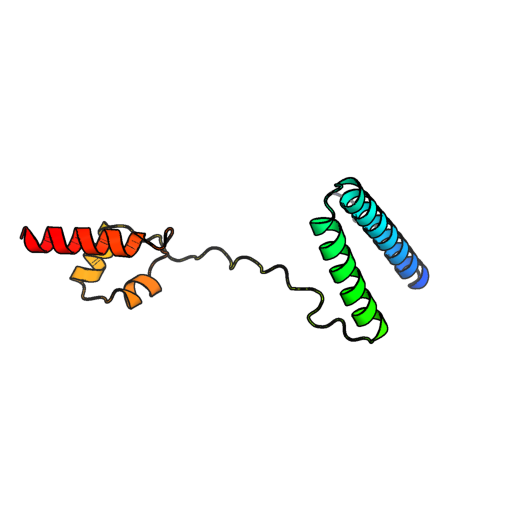6 -10.796 37.381 1.00 91.44 87 ASN A O 1
ATOM 709 N N . LYS A 1 88 ? -11.427 -12.561 36.084 1.00 93.00 88 LYS A N 1
ATOM 710 C CA . LYS A 1 88 ? -10.284 -13.002 36.890 1.00 93.00 88 LYS A CA 1
ATOM 711 C C . LYS A 1 88 ? -9.238 -11.897 37.047 1.00 93.00 88 LYS A C 1
ATOM 713 O O . LYS A 1 88 ? -8.790 -11.640 38.153 1.00 93.00 88 LYS A O 1
ATOM 718 N N . SER A 1 89 ? -8.872 -11.213 35.963 1.00 92.56 89 SER A N 1
ATOM 719 C CA . SER A 1 89 ? -7.898 -10.118 36.030 1.00 92.56 89 SER A CA 1
ATOM 720 C C . SER A 1 89 ? -8.413 -8.906 36.812 1.00 92.56 89 SER A C 1
ATOM 722 O O . SER A 1 89 ? -7.619 -8.239 37.465 1.00 92.56 89 SER A O 1
ATOM 724 N N . ARG A 1 90 ? -9.722 -8.625 36.790 1.00 92.62 90 ARG A N 1
ATOM 725 C CA . ARG A 1 90 ? -10.330 -7.563 37.610 1.00 92.62 90 ARG A CA 1
ATOM 726 C C . ARG A 1 90 ? -10.419 -7.940 39.086 1.00 92.62 90 ARG A C 1
ATOM 728 O O . ARG A 1 90 ? -10.155 -7.079 39.917 1.00 92.62 90 ARG A O 1
ATOM 735 N N . ASP A 1 91 ? -10.727 -9.197 39.394 1.00 90.50 91 ASP A N 1
ATOM 736 C CA . ASP A 1 91 ? -10.681 -9.735 40.759 1.00 90.50 91 ASP A CA 1
ATOM 737 C C . ASP A 1 91 ? -9.235 -9.705 41.309 1.00 90.50 91 ASP A C 1
ATOM 739 O O . ASP A 1 91 ? -9.024 -9.437 42.486 1.00 90.50 91 ASP A O 1
ATOM 743 N N . GLU A 1 92 ? -8.230 -9.891 40.443 1.00 91.75 92 GLU A N 1
ATOM 744 C CA . GLU A 1 92 ? -6.795 -9.710 40.738 1.00 91.75 92 GLU A CA 1
ATOM 745 C C . GLU A 1 92 ? -6.362 -8.226 40.824 1.00 91.75 92 GLU A C 1
ATOM 747 O O . GLU A 1 92 ? -5.186 -7.938 41.033 1.00 91.75 92 GLU A O 1
ATOM 752 N N . GLY A 1 93 ? -7.286 -7.272 40.660 1.00 90.81 93 GLY A N 1
ATOM 753 C CA . GLY A 1 93 ? -7.024 -5.836 40.796 1.00 90.81 93 GLY A CA 1
ATOM 754 C C . GLY A 1 93 ? -6.435 -5.145 39.562 1.00 90.81 93 GLY A C 1
ATOM 755 O O . GLY A 1 93 ? -6.136 -3.955 39.632 1.00 90.81 93 GLY A O 1
ATOM 756 N N . MET A 1 94 ? -6.301 -5.831 38.420 1.00 91.31 94 MET A N 1
ATOM 757 C CA . MET A 1 94 ? -5.738 -5.216 37.212 1.00 91.31 94 MET A CA 1
ATOM 758 C C . MET A 1 94 ? -6.640 -4.115 36.640 1.00 91.31 94 MET A C 1
ATOM 760 O O . MET A 1 94 ? -7.879 -4.201 36.601 1.00 91.31 94 MET A O 1
ATOM 764 N N . SER A 1 95 ? -5.989 -3.087 36.109 1.00 91.06 95 SER A N 1
ATOM 765 C CA . SER A 1 95 ? -6.609 -2.035 35.315 1.00 91.06 95 SER A CA 1
ATOM 766 C C . SER A 1 95 ? -6.927 -2.515 33.893 1.00 91.06 95 SER A C 1
ATOM 768 O O . SER A 1 95 ? -6.380 -3.490 33.372 1.00 91.06 95 SER A O 1
ATOM 770 N N . ASN A 1 96 ? -7.808 -1.787 33.207 1.00 86.19 96 ASN A N 1
ATOM 771 C CA . ASN A 1 96 ? -8.127 -2.080 31.809 1.00 86.19 96 ASN A CA 1
ATOM 772 C C . ASN A 1 96 ? -6.909 -1.919 30.878 1.00 86.19 96 ASN A C 1
ATOM 774 O O . ASN A 1 96 ? -6.874 -2.549 29.822 1.00 86.19 96 ASN A O 1
ATOM 778 N N . GLU A 1 97 ? -5.932 -1.086 31.239 1.00 87.31 97 GLU A N 1
ATOM 779 C CA . GLU A 1 97 ? -4.699 -0.888 30.468 1.00 87.31 97 GLU A CA 1
ATOM 780 C C . GLU A 1 97 ? -3.768 -2.097 30.584 1.00 87.31 97 GLU A C 1
ATOM 782 O O . GLU A 1 97 ? -3.272 -2.599 29.575 1.00 87.31 97 GLU A O 1
ATOM 787 N N . GLU A 1 98 ? -3.632 -2.654 31.784 1.00 89.44 98 GLU A N 1
ATOM 788 C CA . GLU A 1 98 ? -2.859 -3.877 32.024 1.00 89.44 98 GLU A CA 1
ATOM 789 C C . GLU A 1 98 ? -3.497 -5.091 31.334 1.00 89.44 98 GLU A C 1
ATOM 791 O O . GLU A 1 98 ? -2.812 -5.899 30.702 1.00 89.44 98 GLU A O 1
ATOM 796 N N . ILE A 1 99 ? -4.831 -5.182 31.353 1.00 88.94 99 ILE A N 1
ATOM 797 C CA . ILE A 1 99 ? -5.574 -6.224 30.631 1.00 88.94 99 ILE A CA 1
ATOM 798 C C . ILE A 1 99 ? -5.360 -6.093 29.113 1.00 88.94 99 ILE A C 1
ATOM 800 O O . ILE A 1 99 ? -5.145 -7.098 28.431 1.00 88.94 99 ILE A O 1
ATOM 804 N N . LYS A 1 100 ? -5.358 -4.863 28.576 1.00 88.00 100 LYS A N 1
ATOM 805 C CA . LYS A 1 100 ? -5.042 -4.582 27.163 1.00 88.00 100 LYS A CA 1
ATOM 806 C C . LYS A 1 100 ? -3.604 -4.932 26.801 1.00 88.00 100 LYS A C 1
ATOM 808 O O . LYS A 1 100 ? -3.353 -5.277 25.648 1.00 88.00 100 LYS A O 1
ATOM 813 N N . ALA A 1 101 ? -2.665 -4.822 27.737 1.00 87.56 101 ALA A N 1
ATOM 814 C CA . ALA A 1 101 ? -1.278 -5.207 27.516 1.00 87.56 101 ALA A CA 1
ATOM 815 C C . ALA A 1 101 ? -1.134 -6.736 27.451 1.00 87.56 101 ALA A C 1
ATOM 817 O O . ALA A 1 101 ? -0.456 -7.247 26.559 1.00 87.56 101 ALA A O 1
ATOM 818 N N . LYS A 1 102 ? -1.831 -7.462 28.335 1.00 87.25 102 LYS A N 1
ATOM 819 C CA . LYS A 1 102 ? -1.725 -8.920 28.503 1.00 87.25 102 LYS A CA 1
ATOM 820 C C . LYS A 1 102 ? -2.503 -9.736 27.464 1.00 87.25 102 LYS A C 1
ATOM 822 O O . LYS A 1 102 ? -2.046 -10.811 27.074 1.00 87.25 102 LYS A O 1
ATOM 827 N N . PHE A 1 103 ? -3.648 -9.239 26.996 1.00 90.31 103 PHE A N 1
ATOM 828 C CA . PHE A 1 103 ? -4.546 -9.981 26.108 1.00 90.31 103 PHE A CA 1
ATOM 829 C C . PHE A 1 103 ? -4.785 -9.279 24.772 1.00 90.31 103 PHE A C 1
ATOM 831 O O . PHE A 1 103 ? -4.800 -8.052 24.675 1.00 90.31 103 PHE A O 1
ATOM 838 N N . ARG A 1 104 ? -5.040 -10.081 23.735 1.00 88.19 104 ARG A N 1
ATOM 839 C CA . ARG A 1 104 ? -5.503 -9.588 22.438 1.00 88.19 104 ARG A CA 1
ATOM 840 C C . ARG A 1 104 ? -7.001 -9.306 22.489 1.00 88.19 104 ARG A C 1
ATOM 842 O O . ARG A 1 104 ? -7.789 -10.153 22.914 1.00 88.19 104 ARG A O 1
ATOM 849 N N . ILE A 1 105 ? -7.382 -8.135 21.993 1.00 85.19 105 ILE A N 1
ATOM 850 C CA . ILE A 1 105 ? -8.769 -7.692 21.849 1.00 85.19 105 ILE A CA 1
ATOM 851 C C . ILE A 1 105 ? -9.116 -7.771 20.362 1.00 85.19 105 ILE A C 1
ATOM 853 O O . ILE A 1 105 ? -8.504 -7.070 19.561 1.00 85.19 105 ILE A O 1
ATOM 857 N N . ASP A 1 106 ? -10.046 -8.658 19.997 1.00 76.19 106 ASP A N 1
ATOM 858 C CA . ASP A 1 106 ? -10.401 -8.896 18.591 1.00 76.19 106 ASP A CA 1
ATOM 859 C C . ASP A 1 106 ? -11.332 -7.763 18.085 1.00 76.19 106 ASP A C 1
ATOM 861 O O . ASP A 1 106 ? -10.937 -7.028 17.181 1.00 76.19 106 ASP A O 1
ATOM 865 N N . PRO A 1 107 ? -12.513 -7.513 18.689 1.00 80.12 107 PRO A N 1
ATOM 866 C CA . PRO A 1 107 ? -13.262 -6.273 18.477 1.00 80.12 107 PRO A CA 1
ATOM 867 C C . PRO A 1 107 ? -12.951 -5.198 19.527 1.00 80.12 107 PRO A C 1
ATOM 869 O O . PRO A 1 107 ? -12.950 -5.472 20.726 1.00 80.12 107 PRO A O 1
ATOM 872 N N . SER A 1 108 ? -12.823 -3.937 19.105 1.00 75.12 108 SER A N 1
ATOM 873 C CA . SER A 1 108 ? -12.576 -2.788 19.999 1.00 75.12 108 SER A CA 1
ATOM 874 C C . SER A 1 108 ? -13.608 -2.638 21.132 1.00 75.12 108 SER A C 1
ATOM 876 O O . SER A 1 108 ? -13.263 -2.200 22.228 1.00 75.12 108 SER A O 1
ATOM 878 N N . TYR A 1 109 ? -14.858 -3.053 20.902 1.00 79.12 109 TYR A N 1
ATOM 879 C CA . TYR A 1 109 ? -15.961 -2.983 21.869 1.00 79.12 109 TYR A CA 1
ATOM 880 C C . TYR A 1 109 ? -15.971 -4.113 22.914 1.00 79.12 109 TYR A C 1
ATOM 882 O O . TYR A 1 109 ? -16.720 -4.045 23.891 1.00 79.12 109 TYR A O 1
ATOM 890 N N . GLN A 1 110 ? -15.148 -5.151 22.744 1.00 84.56 110 GLN A N 1
ATOM 891 C CA . GLN A 1 110 ? -15.179 -6.358 23.575 1.00 84.56 110 GLN A CA 1
ATOM 892 C C . GLN A 1 110 ? -14.899 -6.062 25.057 1.00 84.56 110 GLN A C 1
ATOM 894 O O . GLN A 1 110 ? -15.555 -6.607 25.943 1.00 84.56 110 GLN A O 1
ATOM 899 N N . LEU A 1 111 ? -13.968 -5.145 25.326 1.00 86.19 111 LEU A N 1
ATOM 900 C CA . LEU A 1 111 ? -13.585 -4.774 26.686 1.00 86.19 111 LEU A CA 1
ATOM 901 C C . LEU A 1 111 ? -14.706 -4.018 27.418 1.00 86.19 111 LEU A C 1
ATOM 903 O O . LEU A 1 111 ? -14.948 -4.267 28.596 1.00 86.19 111 LEU A O 1
ATOM 907 N N . GLY A 1 112 ? -15.442 -3.155 26.710 1.00 86.75 112 GLY A N 1
ATOM 908 C CA . GLY A 1 112 ? -16.612 -2.465 27.263 1.00 86.75 112 GLY A CA 1
ATOM 909 C C . GLY A 1 112 ? -17.759 -3.425 27.596 1.00 86.75 112 GLY A C 1
ATOM 910 O O . GLY A 1 112 ? -18.412 -3.270 28.627 1.00 86.75 112 GLY A O 1
ATOM 911 N N . GLY A 1 113 ? -17.969 -4.452 26.765 1.00 89.50 113 GLY A N 1
ATOM 912 C CA . GLY A 1 113 ? -18.944 -5.511 27.036 1.00 89.50 113 GLY A CA 1
ATOM 913 C C . GLY A 1 113 ? -18.610 -6.305 28.302 1.00 89.50 113 GLY A C 1
ATOM 914 O O . GLY A 1 113 ? -19.469 -6.474 29.168 1.00 89.50 113 GLY A O 1
ATOM 915 N N . PHE A 1 114 ? -17.350 -6.724 28.453 1.00 91.62 114 PHE A N 1
ATOM 916 C CA . PHE A 1 114 ? -16.904 -7.465 29.637 1.00 91.62 114 PHE A CA 1
ATOM 917 C C . PHE A 1 114 ? -16.936 -6.620 30.913 1.00 91.62 114 PHE A C 1
ATOM 919 O O . PHE A 1 114 ? -17.377 -7.115 31.947 1.00 91.62 114 PHE A O 1
ATOM 926 N N . ALA A 1 115 ? -16.575 -5.336 30.841 1.00 89.31 115 ALA A N 1
ATOM 927 C CA . ALA A 1 115 ? -16.683 -4.418 31.975 1.00 89.31 115 ALA A CA 1
ATOM 928 C C . ALA A 1 115 ? -18.127 -4.292 32.485 1.00 89.31 115 ALA A C 1
ATOM 930 O O . ALA A 1 115 ? -18.373 -4.383 33.687 1.00 89.31 115 ALA A O 1
ATOM 931 N N . ARG A 1 116 ? -19.101 -4.141 31.576 1.00 90.25 116 ARG A N 1
ATOM 932 C CA . ARG A 1 116 ? -20.527 -4.090 31.944 1.00 90.25 116 ARG A CA 1
ATOM 933 C C . ARG A 1 116 ? -20.989 -5.386 32.603 1.00 90.25 116 ARG A C 1
ATOM 935 O O . ARG A 1 116 ? -21.692 -5.337 33.608 1.00 90.25 116 ARG A O 1
ATOM 942 N N . GLN A 1 117 ? -20.584 -6.530 32.052 1.00 89.62 117 GLN A N 1
ATOM 943 C CA . GLN A 1 117 ? -20.929 -7.839 32.603 1.00 89.62 117 GLN A CA 1
ATOM 944 C C . GLN A 1 117 ? -20.330 -8.047 34.002 1.00 89.62 117 GLN A C 1
ATOM 946 O O . GLN A 1 117 ? -21.031 -8.510 34.898 1.00 89.62 117 GLN A O 1
ATOM 951 N N . TYR A 1 118 ? -19.064 -7.673 34.199 1.00 91.12 118 TYR A N 1
ATOM 952 C CA . TYR A 1 118 ? -18.389 -7.741 35.494 1.00 91.12 118 TYR A CA 1
ATOM 953 C C . TYR A 1 118 ? -19.088 -6.869 36.540 1.00 91.12 118 TYR A C 1
ATOM 955 O O . TYR A 1 118 ? -19.429 -7.358 37.611 1.00 91.12 118 TYR A O 1
ATOM 963 N N . ASN A 1 119 ? -19.369 -5.605 36.207 1.00 90.31 119 ASN A N 1
ATOM 964 C CA . ASN A 1 119 ? -20.038 -4.681 37.123 1.00 90.31 119 ASN A CA 1
ATOM 965 C C . ASN A 1 119 ? -21.440 -5.171 37.508 1.00 90.31 119 ASN A C 1
ATOM 967 O O . ASN A 1 119 ? -21.802 -5.094 38.675 1.00 90.31 119 ASN A O 1
ATOM 971 N N . ARG A 1 120 ? -22.207 -5.723 36.554 1.00 90.50 120 ARG A N 1
ATOM 972 C CA . ARG A 1 120 ? -23.512 -6.335 36.848 1.00 90.50 120 ARG A CA 1
ATOM 973 C C . ARG A 1 120 ? -23.371 -7.496 37.832 1.00 90.50 120 ARG A C 1
ATOM 975 O O . ARG A 1 120 ? -24.074 -7.528 38.829 1.00 90.50 120 ARG A O 1
ATOM 982 N N . ARG A 1 121 ? -22.415 -8.397 37.595 1.00 87.44 121 ARG A N 1
ATOM 983 C CA . ARG A 1 121 ? -22.155 -9.540 38.481 1.00 87.44 121 ARG A CA 1
ATOM 984 C C . ARG A 1 121 ? -21.727 -9.116 39.889 1.00 87.44 121 ARG A C 1
ATOM 986 O O . ARG A 1 121 ? -22.064 -9.805 40.840 1.00 87.44 121 ARG A O 1
ATOM 993 N N . GLN A 1 122 ? -20.957 -8.035 40.021 1.00 86.12 122 GLN A N 1
ATOM 994 C CA . GLN A 1 122 ? -20.562 -7.513 41.334 1.00 86.12 122 GLN A CA 1
ATOM 995 C C . GLN A 1 122 ? -21.718 -6.802 42.051 1.00 86.12 122 GLN A C 1
ATOM 997 O O . GLN A 1 122 ? -21.736 -6.800 43.270 1.00 86.12 122 GLN A O 1
ATOM 1002 N N . ALA A 1 123 ? -22.681 -6.228 41.322 1.00 84.50 123 ALA A N 1
ATOM 1003 C CA . ALA A 1 123 ? -23.887 -5.639 41.912 1.00 84.50 123 ALA A CA 1
ATOM 1004 C C . ALA A 1 123 ? -24.921 -6.687 42.369 1.00 84.50 123 ALA A C 1
ATOM 1006 O O . ALA A 1 123 ? -25.786 -6.378 43.179 1.00 84.50 123 ALA A O 1
ATOM 1007 N N . GLU A 1 124 ? -24.854 -7.904 41.824 1.00 79.38 124 GLU A N 1
ATOM 1008 C CA . GLU A 1 124 ? -25.713 -9.043 42.184 1.00 79.38 124 GLU A CA 1
ATOM 1009 C C . GLU A 1 124 ? -25.139 -9.905 43.330 1.00 79.38 124 GLU A C 1
ATOM 1011 O O . GLU A 1 124 ? -25.791 -10.860 43.751 1.00 79.38 124 GLU A O 1
ATOM 1016 N N . LYS A 1 125 ? -23.921 -9.609 43.804 1.00 67.56 125 LYS A N 1
ATOM 1017 C CA . LYS A 1 125 ? -23.281 -10.255 44.961 1.00 67.56 125 LYS A CA 1
ATOM 1018 C C . LYS A 1 125 ? -23.504 -9.444 46.228 1.00 67.56 125 LYS A C 1
ATOM 1020 O O . LYS A 1 125 ? -23.627 -10.096 47.287 1.00 67.56 125 LYS A O 1
#

Radius of gyration: 27.4 Å; chains: 1; bounding box: 53×49×66 Å

Foldseek 3Di:
DDDDPPPDDDDPVVVVVVVVVVVVVVVVVVLVVQVVVVDPVSVVVVVVLVVVCVVCVVVVNNPPSPPPPPPPPDPDPAAADDLVNLLVVVVVVDDPVVVVVRHDYPDPCVNVVSVVVNVVVVVVD